Protein AF-A0ABC8U0V6-F1 (afdb_monomer_lite)

pLDDT: mean 85.36, std 15.31, range [35.28, 97.94]

Organism: NCBI:txid185542

Foldseek 3Di:
DDDDCPDPPDADFFWWDAQWAKVVVGDTFIWTDGPFWIWGHHPPDIDTGGPVQFPDWDWADDPPDQKIKIKTAGVVFDDDPPDTHRIIITIDGQQDWDWDATPDDPVCCVPVCDVNDDRIDTDGD

Secondary structure (DSSP, 8-state):
---------PPPP-EEEEEEEEEETEEEEEEEE-SSEEEEE-SS--EEEEGGGEEEEEEEEPTTSSEEEEEEEEEEEEEETTEEEEEEEEEEETT-EEEEE----HHHHHHTSTTT--SEEEEE-

Sequence (125 aa):
MSMADVGAGGEDVVVTFDGIAILTPRCRYNVELHLSFLRLQGQANDFKIQYSSVVRLFLLPKSNQPHTFVIVTLDPLIRKGQTLYPHIVLQFETDYVVESTLSVKEDLLNTKYKDKLEPTYKVNI

Radius of gyration: 16.31 Å; chains: 1; bounding box: 39×44×40 Å

InterPro domains:
  IPR000969 FACT complex subunit SSRP1/POB3 [PR00887] (24-40)
  IPR000969 FACT complex subunit SSRP1/POB3 [PR00887] (46-62)
  IPR000969 FACT complex subunit SSRP1/POB3 [PR00887] (69-85)
  IPR048993 FACT complex subunit SSRP1-like, first PH domain [PF21103] (12-123)
  IPR048993 FACT complex subunit SSRP1-like, first PH domain [cd13230] (12-121)
  IPR050454 RTT106/SSRP1 Histone Chaperone/FACT Complex [PTHR45849] (1-122)

Structure (mmCIF, N/CA/C/O backbone):
data_AF-A0ABC8U0V6-F1
#
_entry.id   AF-A0ABC8U0V6-F1
#
loop_
_atom_site.group_PDB
_atom_site.id
_atom_site.type_symbol
_atom_site.label_atom_id
_atom_site.label_alt_id
_atom_site.label_comp_id
_atom_site.label_asym_id
_atom_site.label_entity_id
_atom_site.label_seq_id
_atom_site.pdbx_PDB_ins_code
_atom_site.Cartn_x
_atom_site.Cartn_y
_atom_site.Cartn_z
_atom_site.occupancy
_atom_site.B_iso_or_equiv
_atom_site.auth_seq_id
_atom_site.auth_comp_id
_atom_site.auth_asym_id
_atom_site.auth_atom_id
_atom_site.pdbx_PDB_model_num
ATOM 1 N N . MET A 1 1 ? -13.426 32.641 -21.964 1.00 35.28 1 MET A N 1
ATOM 2 C CA . MET A 1 1 ? -12.205 31.818 -22.079 1.00 35.28 1 MET A CA 1
ATOM 3 C C . MET A 1 1 ? -12.379 30.623 -21.167 1.00 35.28 1 MET A C 1
ATOM 5 O O . MET A 1 1 ? -12.721 30.797 -20.008 1.00 35.28 1 MET A O 1
ATOM 9 N N . SER A 1 2 ? -12.302 29.440 -21.759 1.00 39.50 2 SER A N 1
ATOM 10 C CA . SER A 1 2 ? -12.646 28.129 -21.214 1.00 39.50 2 SER A CA 1
ATOM 11 C C . SER A 1 2 ? -11.776 27.742 -20.018 1.00 39.50 2 SER A C 1
ATOM 13 O O . SER A 1 2 ? -10.580 27.510 -20.181 1.00 39.50 2 SER A O 1
ATOM 15 N N . MET A 1 3 ? -12.386 27.631 -18.835 1.00 37.12 3 MET A N 1
ATOM 16 C CA . MET A 1 3 ? -11.832 26.811 -17.761 1.00 37.12 3 MET A CA 1
ATOM 17 C C . MET A 1 3 ? -11.961 25.363 -18.222 1.00 37.12 3 MET A C 1
ATOM 19 O O . MET A 1 3 ? -13.066 24.866 -18.427 1.00 37.12 3 MET A O 1
ATOM 23 N N . ALA A 1 4 ? -10.821 24.740 -18.497 1.00 36.91 4 ALA A N 1
ATOM 24 C CA . ALA A 1 4 ? -10.766 23.326 -18.791 1.00 36.91 4 ALA A CA 1
ATOM 25 C C . ALA A 1 4 ? -11.217 22.566 -17.540 1.00 36.91 4 ALA A C 1
ATOM 27 O O . ALA A 1 4 ? -10.590 22.657 -16.485 1.00 36.91 4 ALA A O 1
ATOM 28 N N . ASP A 1 5 ? -12.325 21.852 -17.691 1.00 39.22 5 ASP A N 1
ATOM 29 C CA . ASP A 1 5 ? -12.783 20.781 -16.823 1.00 39.22 5 ASP A CA 1
ATOM 30 C C . ASP A 1 5 ? -11.714 19.675 -16.834 1.00 39.22 5 ASP A C 1
ATOM 32 O O . ASP A 1 5 ? -11.695 18.787 -17.688 1.00 39.22 5 ASP A O 1
ATOM 36 N N . VAL A 1 6 ? -10.719 19.803 -15.954 1.00 44.91 6 VAL A N 1
ATOM 37 C CA . VAL A 1 6 ? -9.763 18.729 -15.675 1.00 44.91 6 VAL A CA 1
ATOM 38 C C . VAL A 1 6 ? -10.490 17.783 -14.732 1.00 44.91 6 VAL A C 1
ATOM 40 O O . VAL A 1 6 ? -10.526 18.003 -13.524 1.00 44.91 6 VAL A O 1
ATOM 43 N N . GLY A 1 7 ? -11.147 16.791 -15.331 1.00 37.09 7 GLY A N 1
ATOM 44 C CA . GLY A 1 7 ? -12.162 15.953 -14.705 1.00 37.09 7 GLY A CA 1
ATOM 45 C C . GLY A 1 7 ? -11.847 15.509 -13.277 1.00 37.09 7 GLY A C 1
ATOM 46 O O . GLY A 1 7 ? -10.942 14.710 -13.030 1.00 37.09 7 GLY A O 1
ATOM 47 N N . ALA A 1 8 ? -12.697 15.950 -12.352 1.00 38.25 8 ALA A N 1
ATOM 48 C CA . ALA A 1 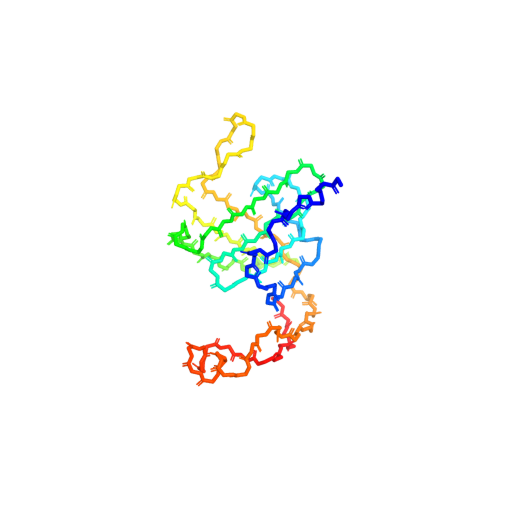8 ? -12.865 15.395 -11.013 1.00 38.25 8 ALA A CA 1
ATOM 49 C C . ALA A 1 8 ? -13.600 14.037 -11.075 1.00 38.25 8 ALA A C 1
ATOM 51 O O . ALA A 1 8 ? -14.647 13.843 -10.468 1.00 38.25 8 ALA A O 1
ATOM 52 N N . GLY A 1 9 ? -13.079 13.103 -11.876 1.00 41.88 9 GLY A N 1
ATOM 53 C CA . GLY A 1 9 ? -13.629 11.756 -12.075 1.00 41.88 9 GLY A CA 1
ATOM 54 C C . GLY A 1 9 ? -12.846 10.667 -11.336 1.00 41.88 9 GLY A C 1
ATOM 55 O O . GLY A 1 9 ? -12.769 9.537 -11.818 1.00 41.88 9 GLY A O 1
ATOM 56 N N . GLY A 1 10 ? -12.172 11.008 -10.235 1.00 60.69 10 GLY A N 1
ATOM 57 C CA . GLY A 1 10 ? -11.469 10.043 -9.389 1.00 60.69 10 GLY A CA 1
ATOM 58 C C . GLY A 1 10 ? -12.403 9.492 -8.316 1.00 60.69 10 GLY A C 1
ATOM 59 O O . GLY A 1 10 ? -13.144 10.262 -7.718 1.00 60.69 10 GLY A O 1
ATOM 60 N N . GLU A 1 11 ? -12.373 8.179 -8.069 1.00 75.12 11 GLU A N 1
ATOM 61 C CA . GLU A 1 11 ? -12.988 7.620 -6.857 1.00 75.12 11 GLU A CA 1
ATOM 62 C C . GLU A 1 11 ? -12.434 8.322 -5.610 1.00 75.12 11 GLU A C 1
ATOM 64 O O . GLU A 1 11 ? -11.231 8.591 -5.539 1.00 75.12 11 GLU A O 1
ATOM 69 N N . ASP A 1 12 ? -13.299 8.563 -4.625 1.00 87.25 12 ASP A N 1
ATOM 70 C CA . ASP A 1 12 ? -12.923 9.183 -3.356 1.00 87.25 12 ASP A CA 1
ATOM 71 C C . ASP A 1 12 ? -11.868 8.349 -2.611 1.00 87.25 12 ASP A C 1
ATOM 73 O O . ASP A 1 12 ? -11.831 7.115 -2.703 1.00 87.25 12 ASP A O 1
ATOM 77 N N . VAL A 1 13 ? -10.989 9.038 -1.881 1.00 92.00 13 VAL A N 1
ATOM 78 C CA . VAL A 1 13 ? -10.027 8.395 -0.981 1.00 92.00 13 VAL A CA 1
ATOM 79 C C . VAL A 1 13 ? -10.792 7.816 0.204 1.00 92.00 13 VAL A C 1
ATOM 81 O O . VAL A 1 13 ? -11.535 8.524 0.877 1.00 92.00 13 VAL A O 1
ATOM 84 N N . VAL A 1 14 ? -10.585 6.532 0.476 1.00 92.88 14 VAL A N 1
ATOM 85 C CA . VAL A 1 14 ? -11.175 5.828 1.619 1.00 92.88 14 VAL A CA 1
ATOM 86 C C . VAL A 1 14 ? -10.363 6.075 2.886 1.00 92.88 14 VAL A C 1
ATOM 88 O O . VAL A 1 14 ? -10.935 6.339 3.942 1.00 92.88 14 VAL A O 1
ATOM 91 N N . VAL A 1 15 ? -9.036 5.978 2.787 1.00 92.88 15 VAL A N 1
ATOM 92 C CA . VAL A 1 15 ? -8.092 6.235 3.882 1.00 92.88 15 VAL A CA 1
ATOM 93 C C . VAL A 1 15 ? -6.712 6.568 3.317 1.00 92.88 15 VAL A C 1
ATOM 95 O O . VAL A 1 15 ? -6.335 6.060 2.257 1.00 92.88 15 VAL A O 1
ATOM 98 N N . THR A 1 16 ? -5.954 7.386 4.047 1.00 92.88 16 THR A N 1
ATOM 99 C CA . THR A 1 16 ? -4.571 7.749 3.723 1.00 92.88 16 THR A CA 1
ATOM 100 C C . THR A 1 16 ? -3.643 7.336 4.858 1.00 92.88 16 THR A C 1
ATOM 102 O O . THR A 1 16 ? -3.917 7.622 6.021 1.00 92.88 16 THR A O 1
ATOM 105 N N . PHE A 1 17 ? -2.527 6.697 4.514 1.00 91.44 17 PHE A N 1
ATOM 106 C CA . PHE A 1 17 ? -1.406 6.465 5.419 1.00 91.44 17 PHE A CA 1
ATOM 107 C C . PHE A 1 17 ? -0.241 7.361 5.011 1.00 91.44 17 PHE A C 1
ATOM 109 O O . PHE A 1 17 ? 0.361 7.170 3.950 1.00 91.44 17 PHE A O 1
ATOM 116 N N . ASP A 1 18 ? 0.080 8.345 5.843 1.00 91.75 18 ASP A N 1
ATOM 117 C CA . ASP A 1 18 ? 1.085 9.348 5.512 1.00 91.75 18 ASP A CA 1
ATOM 118 C C . ASP A 1 18 ? 2.512 8.868 5.772 1.00 91.75 18 ASP A C 1
ATOM 120 O O . ASP A 1 18 ? 2.830 8.264 6.798 1.00 91.75 18 ASP A O 1
ATOM 124 N N . GLY A 1 19 ? 3.414 9.198 4.848 1.00 92.12 19 GLY A N 1
ATOM 125 C CA . GLY A 1 19 ? 4.846 9.022 5.057 1.00 92.12 19 GLY A CA 1
ATOM 126 C C . GLY A 1 19 ? 5.296 7.571 5.259 1.00 92.12 19 GLY A C 1
ATOM 127 O O . GLY A 1 19 ? 6.294 7.332 5.942 1.00 92.12 19 GLY A O 1
ATOM 128 N N . ILE A 1 20 ? 4.621 6.601 4.649 1.00 93.56 20 ILE A N 1
ATOM 129 C CA . ILE A 1 20 ? 5.022 5.196 4.723 1.00 93.56 20 ILE A CA 1
ATOM 130 C C . ILE A 1 20 ? 6.348 4.984 3.994 1.00 93.56 20 ILE A C 1
ATOM 132 O O . ILE A 1 20 ? 6.567 5.448 2.867 1.00 93.56 20 ILE A O 1
ATOM 136 N N . ALA A 1 21 ? 7.259 4.268 4.652 1.00 94.69 21 ALA A N 1
ATOM 137 C CA . ALA A 1 21 ? 8.522 3.869 4.059 1.00 94.69 21 ALA A CA 1
ATOM 138 C C . ALA A 1 21 ? 8.290 2.710 3.080 1.00 94.69 21 ALA A C 1
ATOM 140 O O . ALA A 1 21 ? 7.857 1.625 3.464 1.00 94.69 21 ALA A O 1
ATOM 141 N N . ILE A 1 22 ? 8.619 2.928 1.808 1.00 94.69 22 ILE A N 1
ATOM 142 C CA . ILE A 1 22 ? 8.652 1.888 0.781 1.00 94.69 22 ILE A CA 1
ATOM 143 C C . ILE A 1 22 ? 10.113 1.522 0.548 1.00 94.69 22 ILE A C 1
ATOM 145 O O . ILE A 1 22 ? 10.923 2.369 0.169 1.00 94.69 22 ILE A O 1
ATOM 149 N N . LEU A 1 23 ? 10.473 0.261 0.770 1.00 94.62 23 LEU A N 1
ATOM 150 C CA . LEU A 1 23 ? 11.836 -0.235 0.574 1.00 94.62 23 LEU A CA 1
ATOM 151 C C . LEU A 1 23 ? 12.134 -0.540 -0.891 1.00 94.62 23 LEU A C 1
ATOM 153 O O . LEU A 1 23 ? 13.277 -0.441 -1.331 1.00 94.62 23 LEU A O 1
ATOM 157 N N . THR A 1 24 ? 11.113 -0.916 -1.657 1.00 92.00 24 THR A N 1
ATOM 158 C CA . THR A 1 24 ? 11.234 -1.255 -3.076 1.00 92.00 24 THR A CA 1
ATOM 159 C C . THR A 1 24 ? 9.973 -0.810 -3.815 1.00 92.00 24 THR A C 1
ATOM 161 O O . THR A 1 24 ? 8.906 -1.310 -3.470 1.00 92.00 24 THR A O 1
ATOM 164 N N . PRO A 1 25 ? 10.068 0.110 -4.797 1.00 90.81 25 PRO A N 1
ATOM 165 C CA . PRO A 1 25 ? 11.201 1.010 -5.049 1.00 90.81 25 PRO A CA 1
ATOM 166 C C . PRO A 1 25 ? 11.429 1.976 -3.873 1.00 90.81 25 PRO A C 1
ATOM 168 O O . PRO A 1 25 ? 10.480 2.582 -3.383 1.00 90.81 25 PRO A O 1
ATOM 171 N N . ARG A 1 26 ? 12.688 2.165 -3.446 1.00 92.94 26 ARG A N 1
ATOM 172 C CA . ARG A 1 26 ? 13.014 2.958 -2.246 1.00 92.94 26 ARG A CA 1
ATOM 173 C C . ARG A 1 26 ? 12.491 4.396 -2.335 1.00 92.94 26 ARG A C 1
ATOM 175 O O . ARG A 1 26 ? 12.916 5.149 -3.216 1.00 92.94 26 ARG A O 1
ATOM 182 N N . CYS A 1 27 ? 11.586 4.770 -1.433 1.00 92.69 27 CYS A N 1
ATOM 183 C CA . CYS A 1 27 ? 11.06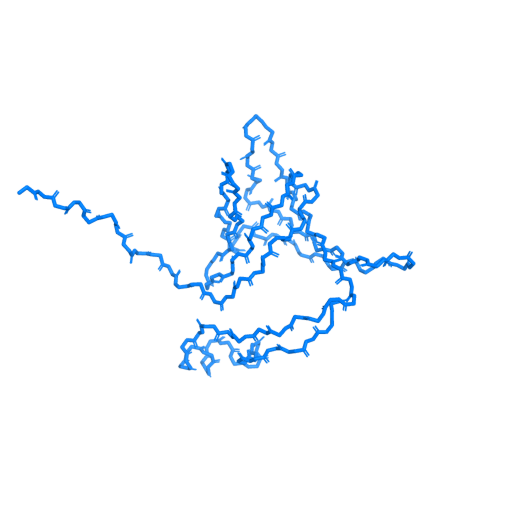2 6.129 -1.273 1.00 92.69 27 CYS A CA 1
ATOM 184 C C . CYS A 1 27 ? 10.159 6.223 -0.029 1.00 92.69 27 CYS A C 1
ATOM 186 O O . CYS A 1 27 ? 9.862 5.214 0.606 1.00 92.69 27 CYS A O 1
ATOM 188 N N . ARG A 1 28 ? 9.675 7.428 0.275 1.00 94.25 28 ARG A N 1
ATOM 189 C CA . ARG A 1 28 ? 8.605 7.661 1.247 1.00 94.25 28 ARG A CA 1
ATOM 190 C C . ARG A 1 28 ? 7.368 8.133 0.48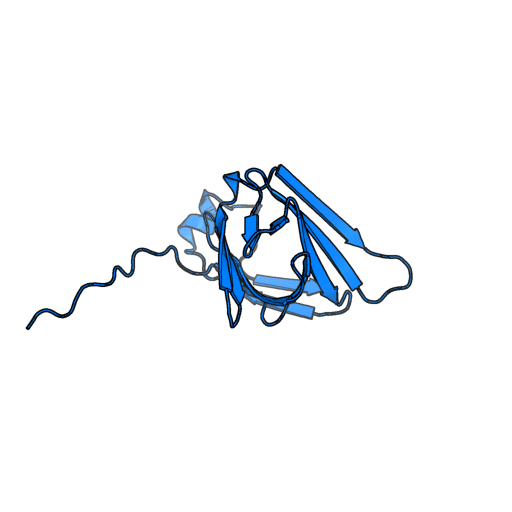6 1.00 94.25 28 ARG A C 1
ATOM 192 O O . ARG A 1 28 ? 7.487 9.039 -0.337 1.00 94.25 28 ARG A O 1
ATOM 199 N N . TYR A 1 29 ? 6.234 7.488 0.724 1.00 95.12 29 TYR A N 1
ATOM 200 C CA . TYR A 1 29 ? 4.989 7.719 -0.004 1.00 95.12 29 TYR A CA 1
ATOM 201 C C . TYR A 1 29 ? 3.844 7.953 0.974 1.00 95.12 29 TYR A C 1
ATOM 203 O O . TYR A 1 29 ? 3.794 7.311 2.021 1.00 9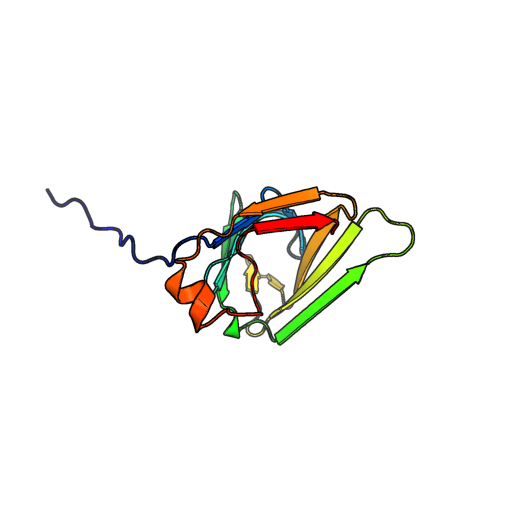5.12 29 TYR A O 1
ATOM 211 N N . ASN A 1 30 ? 2.900 8.808 0.598 1.00 95.00 30 ASN A N 1
ATOM 212 C CA . ASN A 1 30 ? 1.555 8.721 1.148 1.00 95.00 30 ASN A CA 1
ATOM 213 C C . ASN A 1 30 ? 0.834 7.589 0.414 1.00 95.00 30 ASN A C 1
ATOM 215 O O . ASN A 1 30 ? 0.877 7.512 -0.817 1.00 95.00 30 ASN A O 1
ATOM 219 N N . VAL A 1 31 ? 0.237 6.669 1.165 1.00 95.19 31 VAL A N 1
ATOM 220 C CA . VAL A 1 31 ? -0.492 5.522 0.621 1.00 95.19 31 VAL A CA 1
ATOM 221 C C . VAL A 1 31 ? -1.976 5.810 0.747 1.00 95.19 31 VAL A C 1
ATOM 223 O O . VAL A 1 31 ? -2.525 5.755 1.842 1.00 95.19 31 VAL A O 1
ATOM 226 N N . GLU A 1 32 ? -2.623 6.108 -0.371 1.00 95.31 32 GLU A N 1
ATOM 227 C CA . GLU A 1 32 ? -4.067 6.326 -0.435 1.00 95.31 32 GLU A CA 1
ATOM 228 C C . GLU A 1 32 ? -4.743 5.033 -0.892 1.00 95.31 32 GLU A C 1
ATOM 230 O O . GLU A 1 32 ? -4.355 4.430 -1.900 1.00 95.31 32 GLU A O 1
ATOM 235 N N . LEU A 1 33 ? -5.761 4.593 -0.162 1.00 94.75 33 LEU A N 1
ATOM 236 C CA . LEU A 1 33 ? -6.623 3.496 -0.583 1.00 94.75 33 LEU A CA 1
ATOM 237 C C . LEU A 1 33 ? -7.920 4.072 -1.147 1.00 94.75 33 LEU A C 1
ATOM 239 O O . LEU A 1 33 ? -8.557 4.903 -0.508 1.00 94.75 33 LEU A O 1
ATOM 243 N N . HIS A 1 34 ? -8.314 3.609 -2.330 1.00 94.19 34 HIS A N 1
ATOM 244 C CA . HIS A 1 34 ? -9.604 3.894 -2.959 1.00 94.19 34 HIS A CA 1
ATOM 245 C C . HIS A 1 34 ? -10.399 2.589 -3.088 1.00 94.19 34 HIS A C 1
ATOM 247 O O . HIS A 1 34 ? -9.960 1.537 -2.633 1.00 94.19 34 HIS A O 1
ATOM 253 N N . LEU A 1 35 ? -11.582 2.608 -3.703 1.00 91.19 35 LEU A N 1
ATOM 254 C CA . LEU A 1 35 ? -12.405 1.397 -3.806 1.00 91.19 35 LEU A CA 1
ATOM 255 C C . LEU A 1 35 ? -11.898 0.401 -4.861 1.00 91.19 35 LEU A C 1
ATOM 257 O O . LEU A 1 35 ? -12.090 -0.807 -4.693 1.00 91.19 35 LEU A O 1
ATOM 261 N N . SER A 1 36 ? -11.257 0.880 -5.930 1.00 92.00 36 SER A N 1
ATOM 262 C CA . SER A 1 36 ? -10.766 0.048 -7.043 1.00 92.00 36 SER A CA 1
ATOM 263 C C . SER A 1 36 ? -9.240 0.009 -7.199 1.00 92.00 36 SER A C 1
ATOM 265 O O . SER A 1 36 ? -8.705 -0.883 -7.865 1.00 92.00 36 SER A O 1
ATOM 267 N N . PHE A 1 37 ? -8.516 0.930 -6.562 1.00 95.75 37 PHE A N 1
ATOM 268 C CA . PHE A 1 37 ? -7.061 1.034 -6.657 1.00 95.75 37 PHE A CA 1
ATOM 269 C C . PHE A 1 37 ? -6.441 1.568 -5.364 1.00 95.75 37 PHE A C 1
ATOM 271 O O . PHE A 1 37 ? -7.105 2.206 -4.555 1.00 95.75 37 PHE A O 1
ATOM 278 N N . LEU A 1 38 ? -5.135 1.368 -5.209 1.00 96.25 38 LEU A N 1
ATOM 279 C CA . LEU A 1 38 ? -4.319 2.140 -4.273 1.00 96.25 38 LEU A CA 1
ATOM 280 C C . LEU A 1 38 ? -3.434 3.122 -5.035 1.00 96.25 38 LEU A C 1
ATOM 282 O O . LEU A 1 38 ? -3.040 2.867 -6.179 1.00 96.25 38 LEU A O 1
ATOM 286 N N . ARG A 1 39 ? -3.093 4.235 -4.395 1.00 95.56 39 ARG A N 1
ATOM 287 C CA . ARG A 1 39 ? -2.154 5.219 -4.920 1.00 95.56 39 ARG A CA 1
ATOM 288 C C . ARG A 1 39 ? -0.974 5.367 -3.970 1.00 95.56 39 ARG A C 1
ATOM 290 O O . ARG A 1 39 ? -1.146 5.591 -2.780 1.00 95.56 39 ARG A O 1
ATOM 297 N N . LEU A 1 40 ? 0.233 5.259 -4.514 1.00 95.38 40 LEU A N 1
ATOM 298 C CA . LEU A 1 40 ? 1.454 5.697 -3.850 1.00 95.38 40 LEU A CA 1
ATOM 299 C C . LEU A 1 40 ? 1.755 7.110 -4.337 1.00 95.38 40 LEU A C 1
ATOM 301 O O . LEU A 1 40 ? 2.269 7.277 -5.444 1.00 95.38 40 LEU A O 1
ATOM 305 N N . GLN A 1 41 ? 1.412 8.111 -3.534 1.00 94.31 41 GLN A N 1
ATOM 306 C CA . GLN A 1 41 ? 1.670 9.512 -3.837 1.00 94.31 41 GLN A CA 1
ATOM 307 C C . GLN A 1 41 ? 3.037 9.920 -3.288 1.00 94.31 41 GLN A C 1
ATOM 309 O O . GLN A 1 41 ? 3.296 9.845 -2.084 1.00 94.31 41 GLN A O 1
ATOM 314 N N . GLY A 1 42 ? 3.953 10.269 -4.184 1.00 88.06 42 GLY A N 1
ATOM 315 C CA . GLY A 1 42 ? 5.333 10.593 -3.846 1.00 88.06 42 GLY A CA 1
ATOM 316 C C . GLY A 1 42 ? 5.707 11.963 -4.380 1.00 88.06 42 GLY A C 1
ATOM 317 O O . GLY A 1 42 ? 5.129 12.451 -5.340 1.00 88.06 42 GLY A O 1
ATOM 318 N N . GLN A 1 43 ? 6.739 12.581 -3.808 1.00 82.12 43 GLN A N 1
ATOM 319 C CA . GLN A 1 43 ? 7.133 13.937 -4.207 1.00 82.12 43 GLN A CA 1
ATOM 320 C C . GLN A 1 43 ? 7.520 14.055 -5.696 1.00 82.12 43 GLN A C 1
ATOM 322 O O . GLN A 1 43 ? 7.329 15.103 -6.301 1.00 82.12 43 GLN A O 1
ATOM 327 N N . ALA A 1 44 ? 8.092 12.995 -6.278 1.00 80.44 44 ALA A N 1
ATOM 328 C CA . ALA A 1 44 ? 8.631 13.017 -7.641 1.00 80.44 44 ALA A CA 1
ATOM 329 C C . ALA A 1 44 ? 7.893 12.107 -8.632 1.00 80.44 44 ALA A C 1
ATOM 331 O O . ALA A 1 44 ? 8.013 12.299 -9.835 1.00 80.44 44 ALA A O 1
ATOM 332 N N . ASN A 1 45 ? 7.209 11.068 -8.154 1.00 84.00 45 ASN A N 1
ATOM 333 C CA . ASN A 1 45 ? 6.489 10.115 -8.997 1.00 84.00 45 ASN A CA 1
ATOM 334 C C . ASN A 1 45 ? 5.314 9.566 -8.205 1.00 84.00 45 ASN A C 1
ATOM 336 O O . ASN A 1 45 ? 5.525 9.171 -7.061 1.00 84.00 45 ASN A O 1
ATOM 340 N N . ASP A 1 46 ? 4.165 9.434 -8.856 1.00 89.75 46 ASP A N 1
ATOM 341 C CA . ASP A 1 46 ? 2.981 8.786 -8.304 1.00 89.75 46 ASP A CA 1
ATOM 342 C C . ASP A 1 46 ? 2.738 7.445 -8.996 1.00 89.75 46 ASP A C 1
ATOM 344 O O . ASP A 1 46 ? 2.891 7.327 -10.214 1.00 89.75 46 ASP A O 1
ATOM 348 N N . PHE A 1 47 ? 2.306 6.441 -8.235 1.00 93.06 47 PHE A N 1
ATOM 349 C CA . PHE A 1 47 ? 1.861 5.162 -8.785 1.00 93.06 47 PHE A CA 1
ATOM 350 C C . PHE A 1 47 ? 0.396 4.931 -8.459 1.00 93.06 47 PHE A C 1
ATOM 352 O O . PHE A 1 47 ? 0.036 4.836 -7.292 1.00 93.06 47 PHE A O 1
ATOM 359 N N . LYS A 1 48 ? -0.441 4.782 -9.487 1.00 94.81 48 LYS A N 1
ATOM 360 C CA . LYS A 1 48 ? -1.815 4.293 -9.350 1.00 94.81 48 LYS A CA 1
ATOM 361 C C . LYS A 1 48 ? -1.838 2.804 -9.683 1.00 94.81 48 LYS A C 1
ATOM 363 O O . LYS A 1 48 ? -1.538 2.431 -10.815 1.00 94.81 48 LYS A O 1
ATOM 368 N N . ILE A 1 49 ? -2.176 1.963 -8.711 1.00 95.62 49 ILE A N 1
ATOM 369 C CA . ILE A 1 49 ? -2.110 0.502 -8.819 1.00 95.62 49 ILE A CA 1
ATOM 370 C C . ILE A 1 49 ? -3.508 -0.068 -8.616 1.00 95.62 49 ILE A C 1
ATOM 372 O O . ILE A 1 49 ? -4.075 0.018 -7.529 1.00 95.62 49 ILE A O 1
ATOM 376 N N . GLN A 1 50 ? -4.063 -0.650 -9.676 1.00 96.44 50 GLN A N 1
ATOM 377 C CA . GLN A 1 50 ? -5.360 -1.321 -9.623 1.00 96.44 50 GLN A CA 1
ATOM 378 C C . GLN A 1 50 ? -5.279 -2.554 -8.723 1.00 96.44 50 GLN A C 1
ATOM 380 O O . GLN A 1 50 ? -4.311 -3.314 -8.801 1.00 96.44 50 GLN A O 1
ATOM 385 N N . TYR A 1 51 ? -6.313 -2.803 -7.918 1.00 96.00 51 TYR A N 1
ATOM 386 C CA . TYR A 1 51 ? -6.336 -4.000 -7.072 1.00 96.00 51 TYR A CA 1
ATOM 387 C C . TYR A 1 51 ? -6.330 -5.297 -7.885 1.00 96.00 51 TYR A C 1
ATOM 389 O O . TYR A 1 51 ? -5.781 -6.295 -7.430 1.00 96.00 51 TYR A O 1
ATOM 397 N N . SER A 1 52 ? -6.846 -5.272 -9.118 1.00 96.75 52 SER A N 1
ATOM 398 C CA . SER A 1 52 ? -6.779 -6.402 -10.053 1.00 96.75 52 SER A CA 1
ATOM 399 C C . SER A 1 52 ? -5.354 -6.809 -10.438 1.00 96.75 52 SER A C 1
ATOM 401 O O . SER A 1 52 ? -5.156 -7.925 -10.901 1.00 96.75 52 SER A O 1
ATOM 403 N N . SER A 1 53 ? -4.371 -5.919 -10.278 1.00 97.12 53 SER A N 1
ATOM 404 C CA . SER A 1 53 ? -2.961 -6.220 -10.541 1.00 97.12 53 SER A CA 1
ATOM 405 C C . SER A 1 53 ? -2.249 -6.829 -9.333 1.00 97.12 53 SER A C 1
ATOM 407 O O . SER A 1 53 ? -1.101 -7.241 -9.459 1.00 97.12 53 SER A O 1
ATOM 409 N N . VAL A 1 54 ? -2.887 -6.887 -8.157 1.00 97.44 54 VAL A N 1
ATOM 410 C CA . VAL A 1 54 ? -2.303 -7.505 -6.961 1.00 97.44 54 VAL A CA 1
ATOM 411 C C . VAL A 1 54 ? -2.462 -9.018 -7.045 1.00 97.44 54 VAL A C 1
ATOM 413 O O . VAL A 1 54 ? -3.562 -9.551 -6.939 1.00 97.44 54 VAL A O 1
ATOM 416 N N . VAL A 1 55 ? -1.340 -9.719 -7.192 1.00 97.69 55 VAL A N 1
ATOM 417 C CA . VAL A 1 55 ? -1.307 -11.183 -7.306 1.00 97.69 55 VAL A CA 1
ATOM 418 C C . VAL A 1 55 ? -1.187 -11.844 -5.936 1.00 97.69 55 VAL A C 1
ATOM 420 O O . VAL A 1 55 ? -1.795 -12.884 -5.688 1.00 97.69 55 VAL A O 1
ATOM 423 N N . ARG A 1 56 ? -0.376 -11.270 -5.038 1.00 97.31 56 ARG A N 1
ATOM 424 C CA . ARG A 1 56 ? -0.164 -11.780 -3.672 1.00 97.31 56 ARG A CA 1
ATOM 425 C C . ARG A 1 56 ? 0.119 -10.649 -2.698 1.00 97.31 56 ARG A C 1
ATOM 427 O O . ARG A 1 56 ? 0.813 -9.696 -3.051 1.00 97.31 56 ARG A O 1
ATOM 434 N N . LEU A 1 57 ? -0.346 -10.824 -1.465 1.00 96.69 57 LEU A N 1
ATOM 435 C CA . LEU A 1 57 ? -0.048 -9.955 -0.335 1.00 96.69 57 LEU A CA 1
ATOM 436 C C . LEU A 1 57 ? 0.538 -10.804 0.796 1.00 96.69 57 LEU A C 1
ATOM 438 O O . LEU A 1 57 ? -0.044 -11.821 1.169 1.00 96.69 57 LEU A O 1
ATOM 442 N N . PHE A 1 58 ? 1.691 -10.396 1.319 1.00 95.38 58 PHE A N 1
ATOM 443 C CA . PHE A 1 58 ? 2.322 -11.023 2.480 1.00 95.38 58 PHE A CA 1
ATOM 444 C C . PHE A 1 58 ? 2.434 -10.014 3.615 1.00 95.38 58 PHE A C 1
ATOM 446 O O . PHE A 1 58 ? 2.889 -8.894 3.391 1.00 95.38 58 PHE A O 1
ATOM 453 N N . LEU A 1 59 ? 2.071 -10.442 4.822 1.00 92.38 59 LEU A N 1
ATOM 454 C CA . LEU A 1 59 ? 2.332 -9.728 6.065 1.00 92.38 59 LEU A CA 1
ATOM 455 C C . LEU A 1 59 ? 3.436 -10.477 6.809 1.00 92.38 59 LEU A C 1
ATOM 457 O O . LEU A 1 59 ? 3.254 -11.631 7.192 1.00 92.38 59 LEU A O 1
ATOM 461 N N . LEU A 1 60 ? 4.592 -9.841 6.963 1.00 90.38 60 LEU A N 1
ATOM 462 C CA . LEU A 1 60 ? 5.775 -10.443 7.564 1.00 90.38 60 LEU A CA 1
ATOM 463 C C . LEU A 1 60 ? 6.152 -9.668 8.832 1.00 90.38 60 LEU A C 1
ATOM 465 O O . LEU A 1 60 ? 6.927 -8.707 8.749 1.00 90.38 60 LEU A O 1
ATOM 469 N N . PRO A 1 61 ? 5.625 -10.065 10.004 1.00 85.06 61 PRO A N 1
ATOM 470 C CA . PRO A 1 61 ? 6.132 -9.571 11.273 1.00 85.06 61 PRO A CA 1
ATOM 471 C C . PRO A 1 61 ? 7.531 -10.150 11.484 1.00 85.06 61 PRO A C 1
ATOM 473 O O . PRO A 1 61 ? 7.747 -11.360 11.361 1.00 85.06 61 PRO A O 1
ATOM 476 N N . LYS A 1 62 ? 8.515 -9.301 11.773 1.00 74.62 62 LYS A N 1
ATOM 477 C CA . LYS A 1 62 ? 9.878 -9.772 12.013 1.00 74.62 62 LYS A CA 1
ATOM 478 C C . LYS A 1 62 ? 10.102 -9.922 13.514 1.00 74.62 62 LYS A C 1
ATOM 480 O O . LYS A 1 62 ? 10.048 -8.940 14.246 1.00 74.62 62 LYS A O 1
ATOM 485 N N . SER A 1 63 ? 10.412 -11.134 13.982 1.00 70.25 63 SER A N 1
ATOM 486 C CA . SER A 1 63 ? 10.820 -11.314 15.380 1.00 70.25 63 SER A CA 1
ATOM 487 C C . SER A 1 63 ? 12.062 -10.460 15.657 1.00 70.25 63 SER A C 1
ATOM 489 O O . SER A 1 63 ? 13.045 -10.559 14.917 1.00 70.25 63 SER A O 1
ATOM 491 N N . ASN A 1 64 ? 12.035 -9.665 16.726 1.00 74.12 64 ASN A N 1
ATOM 492 C CA . ASN A 1 64 ? 13.147 -8.824 17.186 1.00 74.12 64 ASN A CA 1
ATOM 493 C C . ASN A 1 64 ? 13.469 -7.592 16.316 1.00 74.12 64 ASN A C 1
ATOM 495 O O . ASN A 1 64 ? 14.583 -7.073 16.389 1.00 74.12 64 ASN A O 1
ATOM 499 N N . GLN A 1 65 ? 12.533 -7.099 15.499 1.00 78.75 65 GLN A N 1
ATOM 500 C CA . GLN A 1 65 ? 12.621 -5.750 14.922 1.00 78.75 65 GLN A CA 1
ATOM 501 C C . GLN A 1 65 ? 11.295 -5.007 15.111 1.00 78.75 65 GLN A C 1
ATOM 503 O O . GLN A 1 65 ? 10.251 -5.648 15.043 1.00 78.75 65 GLN A O 1
ATOM 508 N N . PRO A 1 66 ? 11.313 -3.674 15.293 1.00 86.81 66 PRO A N 1
ATOM 509 C CA . PRO A 1 66 ? 10.103 -2.875 15.507 1.00 86.81 66 PRO A CA 1
ATOM 510 C C . PRO A 1 66 ? 9.348 -2.609 14.194 1.00 86.81 66 PRO A C 1
ATOM 512 O O . PRO A 1 66 ? 8.736 -1.555 14.030 1.00 86.81 66 PRO A O 1
ATOM 515 N N . HIS A 1 67 ? 9.462 -3.510 13.214 1.00 89.69 67 HIS A N 1
ATOM 516 C CA . HIS A 1 67 ? 8.903 -3.309 11.888 1.00 89.69 67 HIS A CA 1
ATOM 517 C C . HIS A 1 67 ? 8.152 -4.531 11.376 1.00 89.69 67 HIS A C 1
ATOM 519 O O . HIS A 1 67 ? 8.661 -5.658 11.384 1.00 89.69 67 HIS A O 1
ATOM 525 N N . THR A 1 68 ? 6.982 -4.250 10.815 1.00 90.44 68 THR A N 1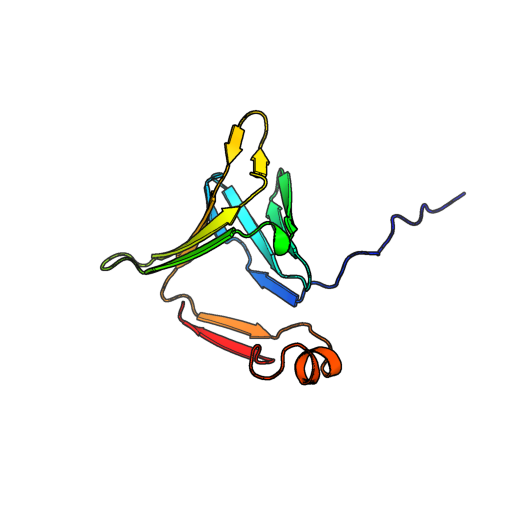
ATOM 526 C CA . THR A 1 68 ? 6.150 -5.195 10.081 1.00 90.44 68 THR A CA 1
ATOM 527 C C . THR A 1 68 ? 6.248 -4.859 8.594 1.00 90.44 68 THR A C 1
ATOM 529 O O . THR A 1 68 ? 6.064 -3.706 8.191 1.00 90.44 68 THR A O 1
ATOM 532 N N . PHE A 1 69 ? 6.563 -5.852 7.758 1.00 92.81 69 PHE A N 1
ATOM 533 C CA . PHE A 1 69 ? 6.635 -5.657 6.310 1.00 92.81 69 PHE A CA 1
ATOM 534 C C . PHE A 1 69 ? 5.358 -6.127 5.628 1.00 92.81 69 PHE A C 1
ATOM 536 O O . PHE A 1 69 ? 4.899 -7.245 5.861 1.00 92.81 69 PHE A O 1
ATOM 543 N N . VAL A 1 70 ? 4.840 -5.305 4.719 1.00 94.88 70 VAL A N 1
ATOM 544 C CA . VAL A 1 70 ? 3.770 -5.693 3.799 1.00 94.88 70 VAL A CA 1
ATOM 545 C C . VAL A 1 70 ? 4.359 -5.774 2.400 1.00 94.88 70 VAL A C 1
ATOM 547 O O . VAL A 1 70 ? 4.866 -4.786 1.872 1.00 94.88 70 VAL A O 1
ATOM 550 N N . ILE A 1 71 ? 4.315 -6.959 1.795 1.00 96.69 71 ILE A N 1
ATOM 551 C CA . ILE A 1 71 ? 4.817 -7.189 0.438 1.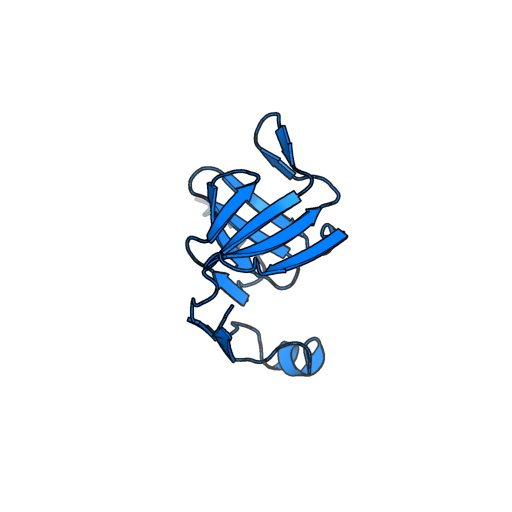00 96.69 71 ILE A CA 1
ATOM 552 C C . ILE A 1 71 ? 3.634 -7.379 -0.498 1.00 96.69 71 ILE A C 1
ATOM 554 O O . ILE A 1 71 ? 2.876 -8.336 -0.354 1.00 96.69 71 ILE A O 1
ATOM 558 N N . VAL A 1 72 ? 3.520 -6.504 -1.493 1.00 97.75 72 VAL A N 1
ATOM 559 C CA . VAL A 1 72 ? 2.500 -6.563 -2.542 1.00 97.75 72 VAL A CA 1
ATOM 560 C C . VAL A 1 72 ? 3.170 -6.989 -3.841 1.00 97.75 72 VAL A C 1
ATOM 562 O O . VAL A 1 72 ? 4.024 -6.280 -4.367 1.00 97.75 72 VAL A O 1
ATOM 565 N N . THR A 1 73 ? 2.806 -8.161 -4.351 1.00 97.94 73 THR A N 1
ATOM 566 C CA . THR A 1 73 ? 3.278 -8.667 -5.647 1.00 97.94 73 THR A CA 1
ATOM 567 C C . THR A 1 73 ? 2.322 -8.245 -6.746 1.00 97.94 73 THR A C 1
ATOM 569 O O . THR A 1 73 ? 1.113 -8.427 -6.594 1.00 97.94 73 THR A O 1
ATOM 572 N N . LEU A 1 74 ? 2.867 -7.718 -7.840 1.00 97.94 74 LEU A N 1
ATOM 573 C CA . LEU A 1 74 ? 2.110 -7.117 -8.928 1.00 97.94 74 LEU A CA 1
ATOM 574 C C . LEU A 1 74 ? 2.338 -7.821 -10.264 1.00 97.94 74 LEU A C 1
ATOM 576 O O . LEU A 1 74 ? 3.469 -8.158 -10.612 1.00 97.94 74 LEU A O 1
ATOM 580 N N . ASP A 1 75 ? 1.256 -7.961 -11.022 1.00 96.44 75 ASP A N 1
ATOM 581 C CA . ASP A 1 75 ? 1.258 -8.308 -12.440 1.00 96.44 75 ASP A CA 1
ATOM 582 C C . ASP A 1 75 ? 0.165 -7.480 -13.155 1.00 96.44 75 ASP A C 1
ATOM 584 O O . ASP A 1 75 ? -1.020 -7.629 -12.838 1.00 96.44 75 ASP A O 1
ATOM 588 N N . PRO A 1 76 ? 0.517 -6.541 -14.058 1.00 95.94 76 PRO A N 1
ATOM 589 C CA . PRO A 1 76 ? 1.867 -6.229 -14.527 1.00 95.94 76 PRO A CA 1
ATOM 590 C C . PRO A 1 76 ? 2.735 -5.504 -13.483 1.00 95.94 76 PRO A C 1
ATOM 592 O O . PRO A 1 76 ? 2.250 -4.814 -12.587 1.00 95.94 76 PRO A O 1
ATOM 595 N N . LEU A 1 77 ? 4.052 -5.641 -13.645 1.00 95.56 77 LEU A N 1
ATOM 596 C CA . LEU A 1 77 ? 5.091 -4.987 -12.839 1.00 95.56 77 LEU A CA 1
ATOM 597 C C . LEU A 1 77 ? 4.990 -3.453 -12.943 1.00 95.56 77 LEU A C 1
ATOM 599 O O . LEU A 1 77 ? 4.747 -2.924 -14.030 1.00 95.56 77 LEU A O 1
ATOM 603 N N . ILE A 1 78 ? 5.294 -2.716 -11.870 1.00 94.12 78 ILE A N 1
ATOM 604 C CA . ILE A 1 78 ? 5.382 -1.245 -11.955 1.00 94.12 78 ILE A CA 1
ATOM 605 C C . ILE A 1 78 ? 6.734 -0.813 -12.523 1.00 94.12 78 ILE A C 1
ATOM 607 O O . ILE A 1 78 ? 7.764 -1.434 -12.265 1.00 94.12 78 ILE A O 1
ATOM 611 N N . ARG A 1 79 ? 6.757 0.291 -13.270 1.00 92.50 79 ARG A N 1
ATOM 612 C CA . ARG A 1 79 ? 7.980 0.850 -13.860 1.00 92.50 79 ARG A CA 1
ATOM 613 C C . ARG A 1 79 ? 8.355 2.162 -13.181 1.00 92.50 79 ARG A C 1
ATOM 615 O O . ARG A 1 79 ? 7.552 3.086 -13.165 1.00 92.50 79 ARG A O 1
ATOM 622 N N . LYS A 1 80 ? 9.597 2.285 -12.704 1.00 90.00 80 LYS A N 1
ATOM 623 C CA . LYS A 1 80 ? 10.185 3.562 -12.263 1.00 90.00 80 LYS A CA 1
ATOM 624 C C . LYS A 1 80 ? 11.444 3.832 -13.083 1.00 90.00 80 LYS A C 1
ATOM 626 O O . LYS A 1 80 ? 12.476 3.194 -12.883 1.00 90.00 80 LYS A O 1
ATOM 631 N N . GLY A 1 81 ? 11.347 4.756 -14.038 1.00 89.62 81 GLY A N 1
ATOM 632 C CA . GLY A 1 81 ? 12.393 4.962 -15.041 1.00 89.62 81 GLY A CA 1
ATOM 633 C C . GLY A 1 81 ? 12.588 3.714 -15.910 1.00 89.62 81 GLY A C 1
ATOM 634 O O . GLY A 1 81 ? 11.639 3.199 -16.501 1.00 89.62 81 GLY A O 1
ATOM 635 N N . GLN A 1 82 ? 13.821 3.212 -15.985 1.00 92.94 82 GLN A N 1
ATOM 636 C CA . GLN A 1 82 ? 14.132 2.001 -16.754 1.00 92.94 82 GLN A CA 1
ATOM 637 C C . GLN A 1 82 ? 13.877 0.699 -15.980 1.00 92.94 82 GLN A C 1
ATOM 639 O O . GLN A 1 82 ? 13.761 -0.359 -16.596 1.00 92.94 82 GLN A O 1
ATOM 644 N N . THR A 1 83 ? 13.742 0.771 -14.655 1.00 93.50 83 THR A N 1
ATOM 645 C CA . THR A 1 83 ? 13.629 -0.408 -13.792 1.00 93.50 83 THR A CA 1
ATOM 646 C C . THR A 1 83 ? 12.173 -0.824 -13.602 1.00 93.50 83 THR A C 1
ATOM 648 O O . THR A 1 83 ? 11.298 0.012 -13.358 1.00 93.50 83 THR A O 1
ATOM 651 N N . LEU A 1 84 ? 11.930 -2.132 -13.685 1.00 95.56 84 LEU A N 1
ATOM 652 C CA . LEU A 1 84 ? 10.650 -2.769 -13.386 1.00 95.56 84 LEU A CA 1
ATOM 653 C C . LEU A 1 84 ? 10.690 -3.390 -11.989 1.00 95.56 84 LEU A C 1
ATOM 655 O O . LEU A 1 84 ? 11.678 -4.022 -11.619 1.00 95.56 84 LEU A O 1
ATOM 659 N N . TYR A 1 85 ? 9.609 -3.231 -11.234 1.00 95.88 85 TYR A N 1
ATOM 660 C CA . TYR A 1 85 ? 9.466 -3.752 -9.883 1.00 95.88 85 TYR A CA 1
ATOM 661 C C . TYR A 1 85 ? 8.263 -4.705 -9.818 1.00 95.88 85 TYR A C 1
ATOM 663 O O . TYR A 1 85 ? 7.124 -4.250 -9.946 1.00 95.88 85 TYR A O 1
ATOM 671 N N . PRO A 1 86 ? 8.495 -6.017 -9.607 1.00 96.88 86 PRO A N 1
ATOM 672 C CA . PRO A 1 86 ? 7.427 -6.991 -9.354 1.00 96.88 86 PRO A CA 1
ATOM 673 C C . PRO A 1 86 ? 6.773 -6.834 -7.991 1.00 96.88 86 PRO A C 1
ATOM 675 O O . PRO A 1 86 ? 5.658 -7.304 -7.784 1.00 96.88 86 PRO A O 1
ATOM 678 N N . HIS A 1 87 ? 7.480 -6.220 -7.046 1.00 97.25 87 HIS A N 1
ATOM 679 C CA . HIS A 1 87 ? 7.051 -6.146 -5.663 1.00 97.25 87 HIS A CA 1
ATOM 680 C C . HIS A 1 87 ? 7.136 -4.718 -5.155 1.00 97.25 87 HIS A C 1
ATOM 682 O O . HIS A 1 87 ? 8.108 -4.007 -5.422 1.00 97.25 87 HIS A O 1
ATOM 688 N N . ILE A 1 88 ? 6.136 -4.351 -4.364 1.00 96.50 88 ILE A N 1
ATOM 689 C CA . ILE A 1 88 ? 6.170 -3.190 -3.489 1.00 96.50 88 ILE A CA 1
ATOM 690 C C . ILE A 1 88 ? 6.361 -3.707 -2.075 1.00 96.50 88 ILE A C 1
ATOM 692 O O . ILE A 1 88 ? 5.590 -4.548 -1.615 1.00 96.50 88 ILE A O 1
ATOM 696 N N . VAL A 1 89 ? 7.394 -3.219 -1.396 1.00 96.62 89 VAL A N 1
ATOM 697 C CA . VAL A 1 89 ? 7.678 -3.599 -0.007 1.00 96.62 89 VAL A CA 1
ATOM 698 C C . VAL A 1 89 ? 7.457 -2.387 0.879 1.00 96.62 89 VAL A C 1
ATOM 700 O O . VAL A 1 89 ? 8.276 -1.468 0.875 1.00 96.62 89 VAL A O 1
ATOM 703 N N . LEU A 1 90 ? 6.346 -2.390 1.609 1.00 95.44 90 LEU A N 1
ATOM 704 C CA . LEU A 1 90 ? 6.010 -1.387 2.608 1.00 95.44 90 LEU A CA 1
ATOM 705 C C . LEU A 1 90 ? 6.592 -1.804 3.958 1.00 95.44 90 LEU A C 1
ATOM 707 O O . LEU A 1 90 ? 6.563 -2.981 4.318 1.00 95.44 90 LEU A O 1
ATOM 711 N N . GLN A 1 91 ? 7.100 -0.831 4.701 1.00 93.19 91 GLN A N 1
ATOM 712 C CA . GLN A 1 91 ? 7.586 -1.002 6.060 1.00 93.19 91 GLN A CA 1
ATOM 713 C C . GLN A 1 91 ? 6.752 -0.132 6.996 1.00 93.19 91 GLN A C 1
ATOM 715 O O . GLN A 1 91 ? 6.741 1.093 6.866 1.00 93.19 91 GLN A O 1
ATOM 720 N N . PHE A 1 92 ? 6.100 -0.784 7.951 1.00 90.12 92 PHE A N 1
ATOM 721 C CA . PHE A 1 92 ? 5.376 -0.147 9.041 1.00 90.12 92 PHE A CA 1
ATOM 722 C C . PHE A 1 92 ? 6.142 -0.333 10.348 1.00 90.12 92 PHE A C 1
ATOM 724 O O . PHE A 1 92 ? 6.882 -1.305 10.507 1.00 90.12 92 PHE A O 1
ATOM 731 N N . GLU A 1 93 ? 5.984 0.601 11.276 1.00 87.50 93 GLU A N 1
ATOM 732 C CA . GLU A 1 93 ? 6.401 0.419 12.665 1.00 87.50 93 GLU A CA 1
ATOM 733 C C . GLU A 1 93 ? 5.356 -0.444 13.380 1.00 87.50 93 GLU A C 1
ATOM 735 O O . GLU A 1 93 ? 4.170 -0.138 13.311 1.00 87.50 93 GLU A O 1
ATOM 740 N N . THR A 1 94 ? 5.785 -1.536 14.015 1.00 77.25 94 THR A N 1
ATOM 741 C CA . THR A 1 94 ? 4.888 -2.544 14.616 1.00 77.25 94 THR A CA 1
ATOM 742 C C . THR A 1 94 ? 4.026 -1.936 15.731 1.00 77.25 94 THR A C 1
ATOM 744 O O . THR A 1 94 ? 2.808 -2.040 15.742 1.00 77.25 94 THR A O 1
ATOM 747 N N . ASP A 1 95 ? 4.617 -1.149 16.625 1.00 72.19 95 ASP A N 1
ATOM 748 C CA . ASP A 1 95 ? 3.860 -0.564 17.740 1.00 72.19 95 ASP A CA 1
ATOM 749 C C . ASP A 1 95 ? 3.138 0.750 17.376 1.00 72.19 95 ASP A C 1
ATOM 751 O O . ASP A 1 95 ? 2.667 1.476 18.255 1.00 72.19 95 ASP A O 1
ATOM 755 N N . TYR A 1 96 ? 3.052 1.089 16.085 1.00 73.19 96 TYR A N 1
ATOM 756 C CA . TYR A 1 96 ? 2.381 2.307 15.647 1.00 73.19 96 TYR A CA 1
ATOM 757 C C . TYR A 1 96 ? 0.862 2.136 15.705 1.00 73.19 96 TYR A C 1
ATOM 759 O O . TYR A 1 96 ? 0.275 1.333 14.980 1.00 73.19 96 TYR A O 1
ATOM 767 N N . VAL A 1 97 ? 0.217 2.919 16.572 1.00 64.50 97 VAL A N 1
ATOM 768 C CA . VAL A 1 97 ? -1.243 2.957 16.687 1.00 64.50 97 VAL A CA 1
ATOM 769 C C . VAL A 1 97 ? -1.790 3.852 15.587 1.00 64.50 97 VAL A C 1
ATOM 771 O O . VAL A 1 97 ? -1.617 5.071 15.629 1.00 64.50 97 VAL A O 1
ATOM 774 N N . VAL A 1 98 ? -2.490 3.255 14.627 1.00 74.94 98 VAL A N 1
ATOM 775 C CA . VAL A 1 98 ? -3.253 4.011 13.635 1.00 74.94 98 VAL A CA 1
ATOM 776 C C . VAL A 1 98 ? -4.708 4.031 14.068 1.00 74.94 98 VAL A C 1
ATOM 778 O O . VAL A 1 98 ? -5.350 2.988 14.191 1.00 74.94 98 VAL A O 1
ATOM 781 N N . GLU A 1 99 ? -5.231 5.233 14.289 1.00 77.19 99 GLU A N 1
ATOM 782 C CA . GLU A 1 99 ? -6.666 5.467 14.377 1.00 77.19 99 GLU A CA 1
ATOM 783 C C . GLU A 1 99 ? -7.129 6.029 13.034 1.00 77.19 99 GLU A C 1
ATOM 785 O O . GLU A 1 99 ? -6.595 7.024 12.543 1.00 77.19 99 GLU A O 1
ATOM 790 N N . SER A 1 100 ? -8.066 5.353 12.379 1.00 81.38 100 SER A N 1
ATOM 791 C CA . SER A 1 100 ? -8.533 5.748 11.051 1.00 81.38 100 SER A CA 1
ATOM 792 C C . SER A 1 100 ? -10.026 5.530 10.917 1.00 81.38 100 SER A C 1
ATOM 794 O O . SER A 1 100 ? -10.542 4.456 11.218 1.00 81.38 100 SER A O 1
ATOM 796 N N . THR A 1 101 ? -10.710 6.565 10.439 1.00 84.38 101 THR A N 1
ATOM 797 C CA . THR A 1 101 ? -12.123 6.500 10.062 1.00 84.38 101 THR A CA 1
ATOM 798 C C . THR A 1 101 ? -12.203 6.398 8.549 1.00 84.38 101 THR A C 1
ATOM 800 O O . THR A 1 101 ? -11.614 7.217 7.842 1.00 84.38 101 THR A O 1
ATOM 803 N N . LEU A 1 102 ? -12.901 5.379 8.054 1.00 86.88 102 LEU A N 1
ATOM 804 C CA . LEU A 1 102 ? -13.041 5.158 6.624 1.00 86.88 102 LEU A CA 1
ATOM 805 C C . LEU A 1 102 ? -14.019 6.165 6.021 1.00 86.88 102 LEU A C 1
ATOM 807 O O . LEU A 1 102 ? -15.167 6.276 6.445 1.00 86.88 102 LEU A O 1
ATOM 811 N N . SER A 1 103 ? -13.585 6.844 4.965 1.00 86.88 103 SER A N 1
ATOM 812 C CA . SER A 1 103 ? -14.423 7.757 4.185 1.00 86.88 103 SER A CA 1
ATOM 813 C C . SER A 1 103 ? -15.193 6.985 3.107 1.00 86.88 103 SER A C 1
ATOM 815 O O . SER A 1 103 ? -14.968 7.148 1.912 1.00 86.88 103 SER A O 1
ATOM 817 N N . VAL A 1 104 ? -16.085 6.082 3.531 1.00 84.69 104 VAL A N 1
ATOM 818 C CA . VAL A 1 104 ? -16.933 5.266 2.640 1.00 84.69 104 VAL A CA 1
ATOM 819 C C . VAL A 1 104 ? -18.400 5.545 2.943 1.00 84.69 104 VAL A C 1
ATOM 821 O O . VAL A 1 104 ? -18.794 5.633 4.102 1.00 84.69 104 VAL A O 1
ATOM 824 N N . LYS A 1 105 ? -19.233 5.649 1.901 1.00 85.06 105 LYS A N 1
ATOM 825 C CA . LYS A 1 105 ? -20.690 5.778 2.065 1.00 85.06 105 LYS A CA 1
ATOM 826 C C . LYS A 1 105 ? -21.251 4.581 2.836 1.00 85.06 105 LYS A C 1
ATOM 828 O O . LYS A 1 105 ? -20.954 3.435 2.497 1.00 85.06 105 LYS A O 1
ATOM 833 N N . GLU A 1 106 ? -22.113 4.854 3.809 1.00 82.25 106 GLU A N 1
ATOM 834 C CA . GLU A 1 106 ? -22.713 3.843 4.687 1.00 82.25 106 GLU A CA 1
ATOM 835 C C . GLU A 1 106 ? -23.448 2.741 3.905 1.00 82.25 106 GLU A C 1
ATOM 837 O O . GLU A 1 106 ? -23.289 1.558 4.203 1.00 82.25 106 GLU A O 1
ATOM 842 N N . ASP A 1 107 ? -24.139 3.098 2.820 1.00 85.69 107 ASP A N 1
ATOM 843 C CA . ASP A 1 107 ? -24.793 2.131 1.930 1.00 85.69 107 ASP A CA 1
ATOM 844 C C . ASP A 1 107 ? -23.806 1.109 1.347 1.00 85.69 107 ASP A C 1
ATOM 846 O O . ASP A 1 107 ? -24.102 -0.084 1.279 1.00 85.69 107 ASP A O 1
ATOM 850 N N . LEU A 1 108 ? -22.609 1.548 0.939 1.00 84.94 108 LEU A N 1
ATOM 851 C CA . LEU A 1 108 ? -21.576 0.666 0.385 1.00 84.94 108 LEU A CA 1
ATOM 852 C C . LEU A 1 108 ? -20.932 -0.203 1.468 1.00 84.94 108 LEU A C 1
ATOM 854 O O . LEU A 1 108 ? -20.655 -1.378 1.206 1.00 84.94 108 LEU A O 1
ATOM 858 N N . LEU A 1 109 ? -20.724 0.350 2.667 1.00 84.19 109 LEU A N 1
ATOM 859 C CA . LEU A 1 109 ? -20.246 -0.407 3.827 1.00 84.19 109 LEU A CA 1
ATOM 860 C C . LEU A 1 109 ? -21.228 -1.523 4.191 1.00 84.19 109 LEU A C 1
ATOM 862 O O . LEU A 1 109 ? -20.821 -2.672 4.316 1.00 84.19 109 LEU A O 1
ATOM 866 N N . ASN A 1 110 ? -22.522 -1.217 4.256 1.00 85.81 110 ASN A N 1
ATOM 867 C CA . ASN A 1 110 ? -23.553 -2.164 4.676 1.00 85.81 110 ASN A CA 1
ATOM 868 C C . ASN A 1 110 ? -23.935 -3.198 3.608 1.00 85.81 110 ASN A C 1
ATOM 870 O O . ASN A 1 110 ? -24.522 -4.229 3.939 1.00 85.81 110 ASN A O 1
ATOM 874 N N . THR A 1 111 ? -23.615 -2.950 2.334 1.00 89.50 111 THR A N 1
ATOM 875 C CA . THR A 1 111 ? -23.945 -3.865 1.229 1.00 89.50 111 THR A CA 1
ATOM 876 C C . THR A 1 111 ? -22.736 -4.667 0.757 1.00 89.50 111 THR A C 1
ATOM 878 O O . THR A 1 111 ? -22.688 -5.883 0.927 1.00 89.50 111 THR A O 1
ATOM 881 N N . LYS A 1 112 ? -21.744 -4.007 0.152 1.00 86.88 112 LYS A N 1
ATOM 882 C CA . LYS A 1 112 ? -20.621 -4.661 -0.540 1.00 86.88 112 LYS A CA 1
ATOM 883 C C . LYS A 1 112 ? -19.500 -5.082 0.411 1.00 86.88 112 LYS A C 1
ATOM 885 O O . LYS A 1 112 ? -18.829 -6.090 0.161 1.00 86.88 112 LYS A O 1
ATOM 890 N N . TYR A 1 113 ? -19.286 -4.303 1.469 1.00 88.12 113 TYR A N 1
ATOM 891 C CA . TYR A 1 113 ? -18.174 -4.476 2.409 1.00 88.12 113 TYR A CA 1
ATOM 892 C C . TYR A 1 113 ? -18.616 -4.923 3.803 1.00 88.12 113 TYR A C 1
ATOM 894 O O . TYR A 1 113 ? -17.801 -4.935 4.727 1.00 88.12 113 TYR A O 1
ATOM 902 N N . LYS A 1 114 ? -19.875 -5.348 3.940 1.00 87.31 114 LYS A N 1
ATOM 903 C CA . LYS A 1 114 ? -20.415 -5.845 5.199 1.00 87.31 114 LYS A CA 1
ATOM 904 C C . LYS A 1 114 ? -19.573 -7.017 5.691 1.00 87.31 114 LYS A C 1
ATOM 906 O O . LYS A 1 114 ? -19.185 -7.872 4.894 1.00 87.31 114 LYS A O 1
ATOM 911 N N . ASP A 1 115 ? -19.253 -7.002 6.981 1.00 88.88 115 ASP A N 1
ATOM 912 C CA . ASP A 1 115 ? -18.414 -7.995 7.664 1.00 88.88 115 ASP A CA 1
ATOM 913 C C . ASP A 1 115 ? -16.965 -8.084 7.132 1.00 88.88 115 ASP A C 1
ATOM 915 O O . ASP A 1 115 ? -16.184 -8.920 7.581 1.00 88.88 115 ASP A O 1
ATOM 919 N N . LYS A 1 116 ? -16.583 -7.219 6.179 1.00 87.75 116 LYS A N 1
ATOM 920 C CA . LYS A 1 116 ? -15.219 -7.104 5.638 1.00 87.75 116 LYS A CA 1
ATOM 921 C C . LYS A 1 116 ? -14.517 -5.843 6.109 1.00 87.75 116 LYS A C 1
ATOM 923 O O . LYS A 1 116 ? -13.296 -5.860 6.222 1.00 87.75 116 LYS A O 1
ATOM 928 N N . LEU A 1 117 ? -15.268 -4.758 6.305 1.00 88.88 117 LEU A N 1
ATOM 929 C CA . LEU A 1 117 ? -14.745 -3.488 6.783 1.00 88.88 117 LEU A CA 1
ATOM 930 C C . LEU A 1 117 ? -15.558 -2.960 7.966 1.00 88.88 117 LEU A C 1
ATOM 932 O O . LEU A 1 117 ? -16.785 -2.942 7.921 1.00 88.88 117 LEU A O 1
ATOM 936 N N . GLU A 1 118 ? -14.856 -2.465 8.977 1.00 86.69 118 GLU A N 1
ATOM 937 C CA . GLU A 1 118 ? -15.408 -1.627 10.037 1.00 86.69 118 GLU A CA 1
ATOM 938 C C . GLU A 1 118 ? -15.305 -0.138 9.655 1.00 86.69 118 GLU A C 1
ATOM 940 O O . GLU A 1 118 ? -14.402 0.252 8.910 1.00 86.69 118 GLU A O 1
ATOM 945 N N . PRO A 1 119 ? -16.219 0.723 10.132 1.00 85.75 119 PRO A N 1
ATOM 946 C CA . PRO A 1 119 ? -16.187 2.156 9.829 1.00 85.75 119 PRO A CA 1
ATOM 947 C C . PRO A 1 119 ? -14.992 2.876 10.473 1.00 85.75 119 PRO A C 1
ATOM 949 O O . PRO A 1 119 ? -14.493 3.863 9.929 1.00 85.75 119 PRO A O 1
ATOM 952 N N . THR A 1 120 ? -14.510 2.376 11.610 1.00 86.38 120 THR A N 1
ATOM 953 C CA . THR A 1 120 ? -13.384 2.946 12.350 1.00 86.38 120 THR A CA 1
ATOM 954 C C . THR A 1 120 ? -12.471 1.828 12.818 1.00 86.38 120 THR A C 1
ATOM 956 O O . THR A 1 120 ? -12.942 0.831 13.351 1.00 86.38 120 THR A O 1
ATOM 959 N N . TYR A 1 121 ? -11.166 2.028 12.665 1.00 85.88 121 TYR A N 1
ATOM 960 C CA . TYR A 1 121 ? -10.139 1.119 13.157 1.00 85.88 121 TYR A CA 1
ATOM 961 C C . TYR A 1 121 ? -9.263 1.823 14.178 1.00 85.88 121 TYR A C 1
ATOM 963 O O . TYR A 1 121 ? -8.838 2.959 13.963 1.00 85.88 121 TYR A O 1
ATOM 971 N N . LYS A 1 122 ? -8.957 1.109 15.261 1.00 82.12 122 LYS A N 1
ATOM 972 C CA . LYS A 1 122 ? -7.919 1.464 16.227 1.00 82.12 122 LYS A CA 1
ATOM 973 C C . LYS A 1 122 ? -7.145 0.204 16.574 1.00 82.12 122 LYS A C 1
ATOM 975 O O . LYS A 1 122 ? -7.576 -0.583 17.415 1.00 82.12 122 LYS A O 1
ATOM 980 N N . VAL A 1 123 ? -6.053 -0.021 15.855 1.00 69.50 123 VAL A N 1
ATOM 981 C CA . VAL A 1 123 ? -5.318 -1.289 15.900 1.00 69.50 123 VAL A CA 1
ATOM 982 C C . VAL A 1 123 ? -3.815 -1.005 15.902 1.00 69.50 123 VAL A C 1
ATOM 984 O O . VAL A 1 123 ? -3.362 -0.034 15.293 1.00 69.50 123 VAL A O 1
ATOM 987 N N . ASN A 1 124 ? -3.061 -1.846 16.610 1.00 62.34 124 ASN A N 1
ATOM 988 C CA . ASN A 1 124 ? -1.596 -1.874 16.567 1.00 62.34 124 ASN A CA 1
ATOM 989 C C . ASN A 1 124 ? -1.161 -2.744 15.373 1.00 62.34 124 ASN A C 1
ATOM 991 O O . ASN A 1 124 ? -1.807 -3.762 15.116 1.00 62.34 124 ASN A O 1
ATOM 995 N N . ILE A 1 125 ? -0.111 -2.356 14.645 1.00 58.72 125 ILE A N 1
ATOM 996 C CA . ILE A 1 125 ? 0.297 -3.006 13.382 1.00 58.72 125 ILE A CA 1
ATOM 997 C C . ILE A 1 125 ? 1.112 -4.291 13.591 1.00 58.72 125 ILE A C 1
ATOM 999 O O . ILE A 1 125 ? 2.084 -4.301 14.369 1.00 58.72 125 ILE A O 1
#